Protein AF-A0A7W0IEF8-F1 (afdb_monomer)

Structure (mmCIF, N/CA/C/O backbone):
data_AF-A0A7W0IEF8-F1
#
_entry.id   AF-A0A7W0IEF8-F1
#
loop_
_atom_site.group_PDB
_atom_site.id
_atom_site.type_symbol
_atom_site.label_atom_id
_atom_site.label_alt_id
_atom_site.label_comp_id
_atom_site.label_asym_id
_atom_site.label_entity_id
_atom_site.label_seq_id
_atom_site.pdbx_PDB_ins_code
_atom_site.Cartn_x
_atom_site.Cartn_y
_atom_site.Cartn_z
_atom_site.occupancy
_atom_site.B_iso_or_equiv
_atom_site.auth_seq_id
_atom_site.auth_comp_id
_atom_site.auth_asym_id
_atom_site.auth_atom_id
_atom_site.pdbx_PDB_model_num
ATOM 1 N N . GLY A 1 1 ? -17.604 15.929 -7.241 1.00 91.56 1 GLY A N 1
ATOM 2 C CA . GLY A 1 1 ? -16.674 16.834 -6.524 1.00 91.56 1 GLY A CA 1
ATOM 3 C C . GLY A 1 1 ? -15.291 16.206 -6.396 1.00 91.56 1 GLY A C 1
ATOM 4 O O . GLY A 1 1 ? -15.062 15.164 -6.996 1.00 91.56 1 GLY A O 1
ATOM 5 N N . LEU A 1 2 ? -14.369 16.808 -5.626 1.00 92.88 2 LEU A N 1
ATOM 6 C CA . LEU A 1 2 ? -12.994 16.287 -5.450 1.00 92.88 2 LEU A CA 1
ATOM 7 C C . LEU A 1 2 ? -12.958 14.867 -4.857 1.00 92.88 2 LEU A C 1
ATOM 9 O O . LEU A 1 2 ? -12.138 14.051 -5.269 1.00 92.88 2 LEU A O 1
ATOM 13 N N . ARG A 1 3 ? -13.890 14.550 -3.949 1.00 93.12 3 ARG A N 1
ATOM 14 C CA . ARG A 1 3 ? -14.053 13.203 -3.380 1.00 93.12 3 ARG A CA 1
ATOM 15 C C . ARG A 1 3 ? -14.348 12.159 -4.456 1.00 93.12 3 ARG A C 1
ATOM 17 O O . ARG A 1 3 ? -13.663 11.146 -4.533 1.00 93.12 3 ARG A O 1
ATOM 24 N N . ASP A 1 4 ? -15.325 12.432 -5.315 1.00 96.50 4 ASP A N 1
ATOM 25 C CA . ASP A 1 4 ? -15.730 11.492 -6.367 1.00 96.50 4 ASP A CA 1
ATOM 26 C C . ASP A 1 4 ? -14.596 11.275 -7.378 1.00 96.50 4 ASP A C 1
ATOM 28 O O . ASP A 1 4 ? -14.403 10.161 -7.854 1.00 96.50 4 ASP A O 1
ATOM 32 N N . ALA A 1 5 ? -13.786 12.308 -7.646 1.00 98.31 5 ALA A N 1
ATOM 33 C CA . ALA A 1 5 ? -12.587 12.178 -8.472 1.00 98.31 5 ALA A CA 1
ATOM 34 C C . ALA A 1 5 ? -11.538 11.253 -7.826 1.00 98.31 5 ALA A C 1
ATOM 36 O O . ALA A 1 5 ? -10.999 10.376 -8.500 1.00 98.31 5 ALA A O 1
ATOM 37 N N . ALA A 1 6 ? -11.284 11.397 -6.520 1.00 98.12 6 ALA A N 1
ATOM 38 C CA . ALA A 1 6 ? -10.368 10.527 -5.781 1.00 98.12 6 ALA A CA 1
ATOM 39 C C . ALA A 1 6 ? -10.869 9.071 -5.726 1.00 98.12 6 ALA A C 1
ATOM 41 O O . ALA A 1 6 ? -10.095 8.136 -5.938 1.00 98.12 6 ALA A O 1
ATOM 42 N N . ARG A 1 7 ? -12.176 8.875 -5.514 1.00 98.12 7 ARG A N 1
ATOM 43 C CA . ARG A 1 7 ? -12.834 7.561 -5.537 1.00 98.12 7 ARG A CA 1
ATOM 44 C C . ARG A 1 7 ? -12.741 6.904 -6.914 1.00 98.12 7 ARG A C 1
ATOM 46 O O . ARG A 1 7 ? -12.349 5.743 -7.002 1.00 98.12 7 ARG A O 1
ATOM 53 N N . PHE A 1 8 ? -13.048 7.652 -7.974 1.00 98.44 8 PHE A N 1
ATOM 54 C CA . PHE A 1 8 ? -12.960 7.188 -9.358 1.00 98.44 8 PHE A CA 1
ATOM 55 C C . PHE A 1 8 ? -11.527 6.802 -9.738 1.00 98.44 8 PHE A C 1
ATOM 57 O O . PHE A 1 8 ? -11.301 5.739 -10.324 1.00 98.44 8 PHE A O 1
ATOM 64 N N . PHE A 1 9 ? -10.550 7.637 -9.368 1.00 98.62 9 PHE A N 1
ATOM 65 C CA . PHE A 1 9 ? -9.135 7.333 -9.555 1.00 98.62 9 PHE A CA 1
ATOM 66 C C . PHE A 1 9 ? -8.767 6.027 -8.851 1.00 98.62 9 PHE A C 1
ATOM 68 O O . PHE A 1 9 ? -8.239 5.118 -9.490 1.00 98.62 9 PHE A O 1
ATOM 75 N N . TRP A 1 10 ? -9.110 5.900 -7.566 1.00 98.69 10 TRP A N 1
ATOM 76 C CA . TRP A 1 10 ? -8.825 4.697 -6.795 1.00 98.69 10 TRP A CA 1
ATOM 77 C C . TRP A 1 10 ? -9.409 3.451 -7.460 1.00 98.69 10 TRP A C 1
ATOM 79 O O . TRP A 1 10 ? -8.678 2.492 -7.683 1.00 98.69 10 TRP A O 1
ATOM 89 N N . GLN A 1 11 ? -10.690 3.485 -7.846 1.00 98.50 11 GLN A N 1
ATOM 90 C CA . GLN A 1 11 ? -11.375 2.342 -8.467 1.00 98.50 11 GLN A CA 1
ATOM 91 C C . GLN A 1 11 ? -10.735 1.966 -9.800 1.00 98.50 11 GLN A C 1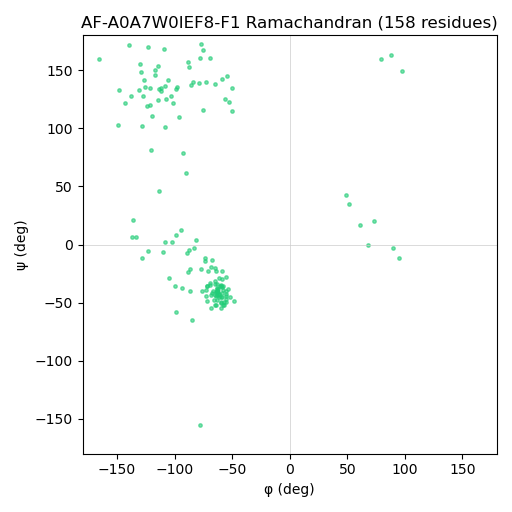
ATOM 93 O O . GLN A 1 11 ? -10.526 0.789 -10.084 1.00 98.50 11 GLN A O 1
ATOM 98 N N . THR A 1 12 ? -10.369 2.964 -10.605 1.00 98.31 12 THR A N 1
ATOM 99 C CA . THR A 1 12 ? -9.679 2.736 -11.877 1.00 98.31 12 THR A CA 1
ATOM 100 C C . THR A 1 12 ? -8.335 2.048 -11.658 1.00 98.31 12 THR A C 1
ATOM 102 O O . THR A 1 12 ? -7.983 1.121 -12.390 1.00 98.31 12 THR A O 1
ATOM 105 N N . MET A 1 13 ? -7.584 2.479 -10.646 1.00 98.44 13 MET A N 1
ATOM 106 C CA . MET A 1 13 ? -6.280 1.911 -10.327 1.00 98.44 13 MET A CA 1
ATOM 107 C C . MET A 1 13 ? -6.404 0.480 -9.800 1.00 98.44 13 MET A C 1
ATOM 109 O O . MET A 1 13 ? -5.818 -0.437 -10.374 1.00 98.44 13 MET A O 1
ATOM 113 N N . THR A 1 14 ? -7.206 0.263 -8.757 1.00 98.19 14 THR A N 1
ATOM 114 C CA . THR A 1 14 ? -7.290 -1.030 -8.066 1.00 98.19 14 THR A CA 1
ATOM 115 C C . THR A 1 14 ? -7.944 -2.125 -8.900 1.00 98.19 14 THR A C 1
ATOM 117 O O . THR A 1 14 ? -7.530 -3.280 -8.793 1.00 98.19 14 THR A O 1
ATOM 120 N N . ARG A 1 15 ? -8.916 -1.781 -9.755 1.00 97.25 15 ARG A N 1
ATOM 121 C CA . ARG A 1 15 ? -9.650 -2.759 -10.577 1.00 97.25 15 ARG A CA 1
ATOM 122 C C . ARG A 1 15 ? -8.999 -3.059 -11.920 1.00 97.25 15 ARG A C 1
ATOM 124 O O . ARG A 1 15 ? -9.269 -4.108 -12.496 1.00 97.25 15 ARG A O 1
ATOM 131 N N . HIS A 1 16 ? -8.186 -2.146 -12.451 1.00 97.38 16 HIS A N 1
ATOM 132 C CA . HIS A 1 16 ? -7.697 -2.279 -13.827 1.00 97.38 16 HIS A CA 1
ATOM 133 C C . HIS A 1 16 ? -6.187 -2.154 -13.998 1.00 97.38 16 HIS A C 1
ATOM 135 O O . HIS A 1 16 ? -5.688 -2.413 -15.090 1.00 97.38 16 HIS A O 1
ATOM 141 N N . ARG A 1 17 ? -5.453 -1.710 -12.976 1.00 97.25 17 ARG A N 1
ATOM 142 C CA . ARG A 1 17 ? -4.023 -1.383 -13.104 1.00 97.25 17 ARG A CA 1
ATOM 143 C C . ARG A 1 17 ? -3.165 -1.952 -11.978 1.00 97.25 17 ARG A C 1
ATOM 145 O O . ARG A 1 17 ? -1.976 -1.657 -11.920 1.00 97.25 17 ARG A O 1
ATOM 152 N N . THR A 1 18 ? -3.753 -2.765 -11.109 1.00 97.69 18 THR A N 1
ATOM 153 C CA . THR A 1 18 ? -3.099 -3.350 -9.942 1.00 97.69 18 THR A CA 1
ATOM 154 C C . THR A 1 18 ? -2.950 -4.861 -10.104 1.00 97.69 18 THR A C 1
ATOM 156 O O . THR A 1 18 ? -3.888 -5.556 -10.485 1.00 97.69 18 THR A O 1
ATOM 159 N N . PHE A 1 19 ? -1.767 -5.377 -9.777 1.00 98.06 19 PHE A N 1
ATOM 160 C CA . PHE A 1 19 ? -1.452 -6.803 -9.772 1.00 98.06 19 PHE A CA 1
ATOM 161 C C . PHE A 1 19 ? -2.031 -7.515 -8.544 1.00 98.06 19 PHE A C 1
ATOM 163 O O . PHE A 1 19 ? -2.534 -6.889 -7.606 1.00 98.06 19 PHE A O 1
ATOM 170 N N . CYS A 1 20 ? -1.940 -8.847 -8.524 1.00 97.75 20 CYS A N 1
ATOM 171 C CA . CYS A 1 20 ? -2.507 -9.677 -7.457 1.00 97.75 20 CYS A CA 1
ATOM 172 C C . CYS A 1 20 ? -2.038 -9.255 -6.054 1.00 97.75 20 CYS A C 1
ATOM 174 O O . CYS A 1 20 ? -2.863 -9.177 -5.148 1.00 97.75 20 CYS A O 1
ATOM 176 N N . PHE A 1 21 ? -0.770 -8.868 -5.897 1.00 98.25 21 PHE A N 1
ATOM 177 C CA . PHE A 1 21 ? -0.194 -8.431 -4.622 1.00 98.25 21 PHE A CA 1
ATOM 178 C C . PHE A 1 21 ? -0.4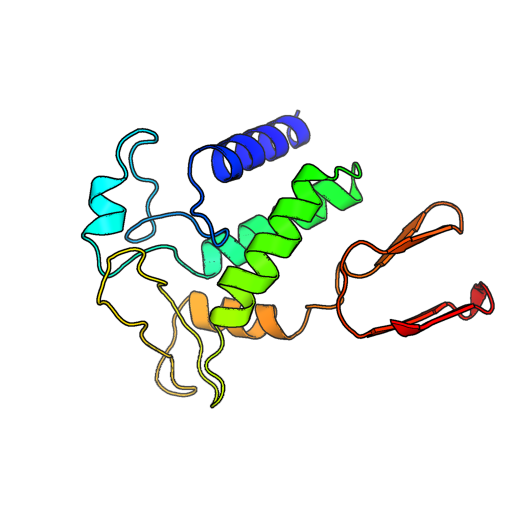90 -6.967 -4.249 1.00 98.25 21 PHE A C 1
ATOM 180 O O . PHE A 1 21 ? 0.003 -6.489 -3.236 1.00 98.25 21 PHE A O 1
ATOM 187 N N . GLY A 1 22 ? -1.283 -6.237 -5.040 1.00 98.44 22 GLY A N 1
ATOM 188 C CA . GLY A 1 22 ? -1.743 -4.885 -4.697 1.00 98.44 22 GLY A CA 1
ATOM 189 C C . GLY A 1 22 ? -0.906 -3.734 -5.271 1.00 98.44 22 GLY A C 1
ATOM 190 O O . GLY A 1 22 ? -1.371 -2.595 -5.262 1.00 98.44 22 GLY A O 1
ATOM 191 N N . GLY A 1 23 ? 0.275 -4.017 -5.827 1.00 98.44 23 GLY A N 1
ATOM 192 C CA . GLY A 1 23 ? 1.104 -3.026 -6.520 1.00 98.44 23 GLY A CA 1
ATOM 193 C C . GLY A 1 23 ? 0.636 -2.705 -7.939 1.00 98.44 23 GLY A C 1
ATOM 194 O O . GLY A 1 23 ? -0.083 -3.486 -8.554 1.00 98.44 23 GLY A O 1
ATOM 195 N N . ASN A 1 24 ? 1.068 -1.563 -8.469 1.00 98.56 24 ASN A N 1
ATOM 196 C CA . ASN A 1 24 ? 0.815 -1.113 -9.840 1.00 98.56 24 ASN A CA 1
ATOM 197 C C . ASN A 1 24 ? 2.071 -0.456 -10.436 1.00 98.56 24 ASN A C 1
ATOM 199 O O . ASN A 1 24 ? 3.010 -0.172 -9.695 1.00 98.56 24 ASN A O 1
ATOM 203 N N . SER A 1 25 ? 2.007 -0.166 -11.739 1.00 98.50 25 SER A N 1
ATOM 204 C CA . SER A 1 25 ? 3.069 0.390 -12.593 1.00 98.50 25 SER A CA 1
ATOM 205 C C . SER A 1 25 ? 4.122 -0.616 -13.073 1.00 98.50 25 SER A C 1
ATOM 207 O O . SER A 1 25 ? 4.277 -1.714 -12.540 1.00 98.50 25 SER A O 1
ATOM 209 N N . VAL A 1 26 ? 4.806 -0.230 -14.150 1.00 98.44 26 VAL A N 1
ATOM 210 C CA . VAL A 1 26 ? 5.993 -0.886 -14.710 1.00 98.44 26 VAL A CA 1
ATOM 211 C C . VAL A 1 26 ? 6.953 0.232 -15.086 1.00 98.44 26 VAL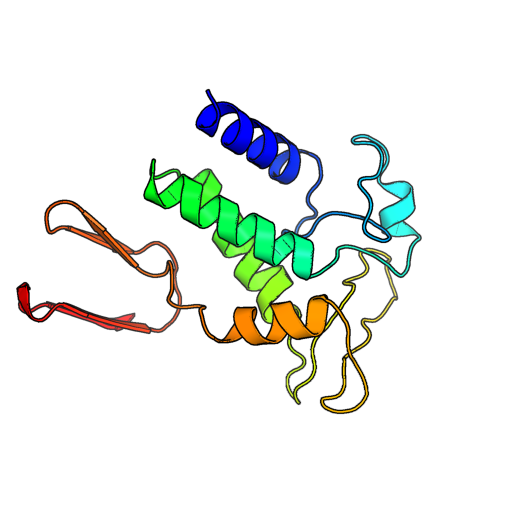 A C 1
ATOM 213 O O . VAL A 1 26 ? 6.544 1.165 -15.780 1.00 98.44 26 VAL A O 1
ATOM 216 N N . ARG A 1 27 ? 8.209 0.163 -14.628 1.00 98.12 27 ARG A N 1
ATOM 217 C CA . ARG A 1 27 ? 9.173 1.272 -14.761 1.00 98.12 27 ARG A CA 1
ATOM 218 C C . ARG A 1 27 ? 8.578 2.607 -14.299 1.00 98.12 27 ARG A C 1
ATOM 220 O O . ARG A 1 27 ? 8.684 3.599 -15.009 1.00 98.12 27 ARG A O 1
ATOM 227 N N . GLU A 1 28 ? 7.849 2.602 -13.181 1.00 98.38 28 GLU A N 1
ATOM 228 C CA . GLU A 1 28 ? 7.195 3.785 -12.578 1.00 98.38 28 GLU A CA 1
ATOM 229 C C . GLU A 1 28 ? 6.022 4.386 -13.374 1.00 98.38 28 GLU A C 1
ATOM 231 O O . GLU A 1 28 ? 5.376 5.322 -12.913 1.00 98.38 28 GLU A O 1
ATOM 236 N N . HIS A 1 29 ? 5.673 3.829 -14.535 1.00 98.44 29 HIS A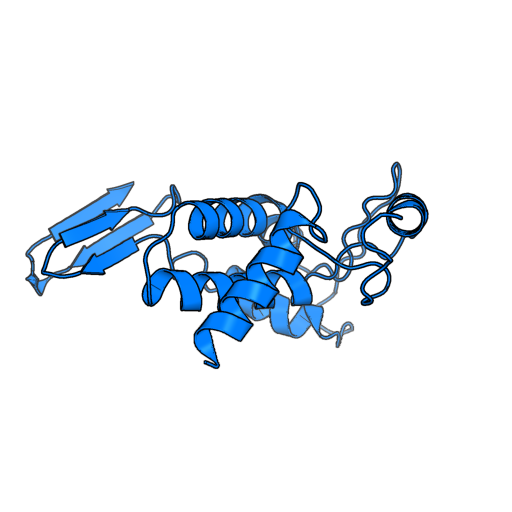 N 1
ATOM 237 C CA . HIS A 1 29 ? 4.633 4.379 -15.403 1.00 98.44 29 HIS A CA 1
ATOM 238 C C . HIS A 1 29 ? 3.426 3.446 -15.515 1.00 98.44 29 HIS A C 1
ATOM 240 O O . HIS A 1 29 ? 3.520 2.220 -15.385 1.00 98.44 29 HIS A O 1
ATOM 246 N N . LEU A 1 30 ? 2.261 4.033 -15.790 1.00 97.75 30 LEU A N 1
ATOM 247 C CA . LEU A 1 30 ? 1.068 3.270 -16.142 1.00 97.75 30 LEU A CA 1
ATOM 248 C C . LEU A 1 30 ? 1.204 2.770 -17.581 1.00 97.75 30 LEU A C 1
ATOM 250 O O . LEU A 1 30 ? 1.226 3.559 -18.523 1.00 97.75 30 LEU A O 1
ATOM 254 N N . HIS A 1 31 ? 1.264 1.454 -17.748 1.00 95.75 31 HIS A N 1
ATOM 255 C CA . HIS A 1 31 ? 1.147 0.809 -19.055 1.00 95.75 31 HIS A CA 1
ATOM 256 C C . HIS A 1 31 ? -0.324 0.823 -19.537 1.00 95.75 31 HIS A C 1
ATOM 258 O O . HIS A 1 31 ? -1.227 1.145 -18.752 1.00 95.75 31 HIS A O 1
ATOM 264 N N . PRO A 1 32 ? -0.625 0.512 -20.812 1.00 96.62 32 PRO A N 1
ATOM 265 C CA . PRO A 1 32 ? -2.006 0.398 -21.284 1.00 96.62 32 PRO A CA 1
ATOM 266 C C . PRO A 1 32 ? -2.819 -0.594 -20.443 1.00 96.62 32 PRO A C 1
ATOM 268 O O . PRO A 1 32 ? -2.291 -1.585 -19.943 1.00 96.62 32 PRO A O 1
ATOM 271 N N . ARG A 1 33 ? -4.111 -0.307 -20.251 1.00 94.81 33 ARG A N 1
ATOM 272 C CA . A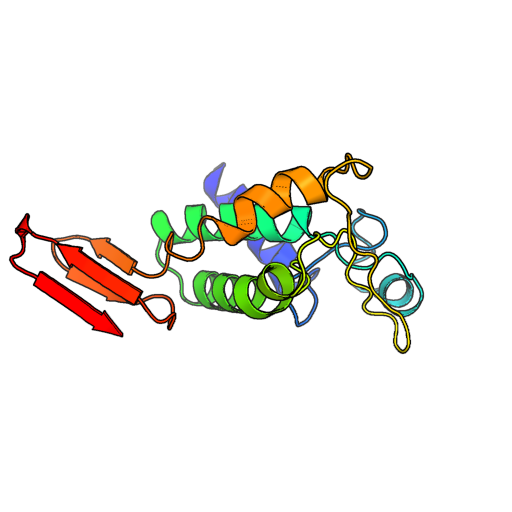RG A 1 33 ? -4.994 -1.074 -19.348 1.00 94.81 33 ARG A CA 1
ATOM 273 C C . ARG A 1 33 ? -5.143 -2.539 -19.773 1.00 94.81 33 ARG A C 1
ATOM 275 O O . ARG A 1 33 ? -5.419 -3.399 -18.953 1.00 94.81 33 ARG A O 1
ATOM 282 N N . ASP A 1 34 ? -5.027 -2.786 -21.062 1.00 95.69 34 ASP A N 1
ATOM 283 C CA . ASP A 1 34 ? -5.256 -4.045 -21.759 1.00 95.69 34 ASP A CA 1
ATOM 284 C C . ASP A 1 34 ? -3.959 -4.705 -22.250 1.00 95.69 34 ASP A C 1
ATOM 286 O O . ASP A 1 34 ? -4.014 -5.783 -22.834 1.00 95.69 34 ASP A O 1
ATOM 290 N N . ASP A 1 35 ? -2.795 -4.115 -21.957 1.00 97.19 35 ASP A N 1
ATOM 291 C CA . ASP A 1 35 ? -1.491 -4.681 -22.301 1.00 97.19 35 ASP A CA 1
ATOM 292 C C . ASP A 1 35 ? -0.561 -4.738 -21.081 1.00 97.19 35 ASP A C 1
ATOM 294 O O . ASP A 1 35 ? 0.049 -3.748 -20.670 1.00 97.19 35 ASP A O 1
ATOM 298 N N . PHE A 1 36 ? -0.434 -5.941 -20.520 1.00 96.94 36 PHE A N 1
ATOM 299 C CA . PHE A 1 36 ? 0.454 -6.260 -19.399 1.00 96.94 36 PHE A CA 1
ATOM 300 C C . PHE A 1 36 ? 1.779 -6.899 -19.844 1.00 96.94 36 PHE A C 1
ATOM 302 O O . PHE A 1 36 ? 2.572 -7.324 -19.001 1.00 96.94 36 PHE A O 1
ATOM 309 N N . THR A 1 37 ? 2.064 -6.954 -21.150 1.00 97.94 37 THR A N 1
ATOM 310 C CA . THR A 1 37 ? 3.269 -7.600 -21.698 1.00 97.94 37 THR A CA 1
ATOM 311 C C . THR A 1 37 ? 4.541 -7.030 -21.072 1.00 97.94 37 THR A C 1
ATOM 313 O O . THR A 1 37 ? 5.427 -7.772 -20.645 1.00 97.94 37 THR A O 1
ATOM 316 N N . SER A 1 38 ? 4.595 -5.703 -20.922 1.00 97.31 38 SER A N 1
ATOM 317 C CA . SER A 1 38 ? 5.724 -5.017 -20.287 1.00 97.31 38 SER A CA 1
ATOM 318 C C . SER A 1 38 ? 5.971 -5.460 -18.839 1.00 97.31 38 SER A C 1
ATOM 320 O O . SER A 1 38 ? 7.128 -5.576 -18.440 1.00 97.31 38 SER A O 1
ATOM 322 N N . ALA A 1 39 ? 4.924 -5.770 -18.071 1.00 96.12 39 ALA A N 1
ATOM 323 C CA . ALA A 1 39 ? 5.044 -6.216 -16.683 1.00 96.12 39 ALA A CA 1
ATOM 324 C C . ALA A 1 39 ? 5.669 -7.610 -16.569 1.00 96.12 39 ALA A C 1
ATOM 326 O O . ALA A 1 39 ? 6.432 -7.883 -15.644 1.00 96.12 39 ALA A O 1
ATOM 327 N N . LEU A 1 40 ? 5.367 -8.484 -17.533 1.00 97.44 40 LEU A N 1
ATOM 328 C CA . LEU A 1 40 ? 5.889 -9.850 -17.588 1.00 97.44 40 LEU A CA 1
ATOM 329 C C . LEU A 1 40 ? 7.339 -9.912 -18.087 1.00 97.44 40 LEU A C 1
ATOM 331 O O . LEU A 1 40 ? 8.033 -10.896 -17.837 1.00 97.44 40 LEU A O 1
ATOM 335 N N . GLN A 1 41 ? 7.804 -8.878 -18.789 1.00 97.75 41 GLN A N 1
ATOM 336 C CA . GLN A 1 41 ? 9.135 -8.833 -19.402 1.00 97.75 41 GLN A CA 1
ATOM 337 C C . GLN A 1 41 ? 10.130 -7.945 -18.642 1.00 97.75 41 GLN A C 1
ATOM 339 O O . GLN A 1 41 ? 11.338 -8.196 -18.691 1.00 97.75 41 GLN A O 1
ATOM 344 N N . SER A 1 42 ? 9.650 -6.914 -17.948 1.00 97.88 42 SER A N 1
ATOM 345 C CA . SER A 1 42 ? 10.490 -5.941 -17.246 1.00 97.88 42 SER A CA 1
ATOM 346 C C . SER A 1 42 ? 11.003 -6.489 -15.907 1.00 97.88 42 SER A C 1
ATOM 348 O O . SER A 1 42 ? 10.232 -7.103 -15.167 1.00 97.88 42 SER A O 1
ATOM 350 N N . PRO A 1 43 ? 12.276 -6.241 -15.544 1.00 97.62 43 PRO A N 1
ATOM 351 C CA . PRO A 1 43 ? 12.734 -6.420 -14.166 1.00 97.62 43 PRO A CA 1
ATOM 352 C C . PRO A 1 43 ? 12.164 -5.339 -13.226 1.00 97.62 43 PRO A C 1
ATOM 354 O O . PRO A 1 43 ? 12.030 -5.551 -12.027 1.00 97.62 43 PRO A O 1
ATOM 357 N N . GLU A 1 44 ? 11.775 -4.188 -13.767 1.00 98.44 44 GLU A N 1
ATOM 358 C CA . GLU A 1 44 ? 11.217 -3.054 -13.028 1.00 98.44 44 GLU A CA 1
ATOM 359 C C . GLU A 1 44 ? 9.685 -3.159 -13.023 1.00 98.44 44 GLU A C 1
ATOM 361 O O . GLU A 1 44 ? 9.002 -2.558 -13.859 1.00 98.44 44 GLU A O 1
ATOM 366 N N . GLY A 1 45 ? 9.161 -4.019 -12.144 1.00 98.19 45 GLY A N 1
ATOM 367 C CA . GLY A 1 45 ? 7.721 -4.172 -11.895 1.00 98.19 45 GLY A CA 1
ATOM 368 C C . GLY A 1 45 ? 7.153 -3.059 -11.004 1.00 98.19 45 GLY A C 1
ATOM 369 O O . GLY A 1 45 ? 7.730 -1.974 -10.954 1.00 98.19 45 GLY A O 1
ATOM 370 N N . PRO A 1 46 ? 6.042 -3.309 -10.289 1.00 98.62 46 PRO A N 1
ATOM 371 C CA . PRO A 1 46 ? 5.462 -2.337 -9.373 1.00 98.62 46 PRO A CA 1
ATOM 372 C C . PRO A 1 46 ? 6.441 -1.714 -8.383 1.00 98.62 46 PRO A C 1
ATOM 374 O O . PRO A 1 46 ? 7.223 -2.412 -7.733 1.00 98.62 46 PRO A O 1
ATOM 377 N N . GLU A 1 47 ? 6.333 -0.396 -8.242 1.00 98.81 47 GLU A N 1
ATOM 378 C CA . GLU A 1 47 ? 7.081 0.404 -7.274 1.00 98.81 47 GLU A CA 1
ATOM 379 C C . GLU A 1 47 ? 6.400 0.397 -5.892 1.00 98.81 47 GLU A C 1
ATOM 381 O O . GLU A 1 47 ? 5.171 0.519 -5.773 1.00 98.81 47 GLU A O 1
ATOM 386 N N . THR A 1 48 ? 7.195 0.308 -4.823 1.00 98.81 48 THR A N 1
ATOM 387 C CA . THR A 1 48 ? 6.703 0.325 -3.435 1.00 98.81 48 THR A CA 1
ATOM 388 C C . THR A 1 48 ? 5.995 1.641 -3.073 1.00 98.81 48 THR A C 1
ATOM 390 O O . THR A 1 48 ? 4.931 1.604 -2.444 1.00 98.81 48 THR A O 1
ATOM 393 N N . CYS A 1 49 ? 6.507 2.803 -3.510 1.00 98.81 49 CYS A N 1
ATOM 394 C CA . CYS A 1 49 ? 5.890 4.119 -3.263 1.00 98.81 49 CYS A CA 1
ATOM 395 C C . CYS A 1 49 ? 4.437 4.192 -3.733 1.00 98.81 49 CYS A C 1
ATOM 397 O O . CYS A 1 49 ? 3.578 4.761 -3.052 1.00 98.81 49 CYS A O 1
ATOM 399 N N . ASN A 1 50 ? 4.150 3.592 -4.888 1.00 98.75 50 ASN A N 1
ATOM 400 C CA . ASN A 1 50 ? 2.821 3.617 -5.491 1.00 98.75 50 ASN A CA 1
ATOM 401 C C . ASN A 1 50 ? 1.822 2.909 -4.586 1.00 98.75 50 ASN A C 1
ATOM 403 O O . ASN A 1 50 ? 0.707 3.381 -4.382 1.00 98.75 50 ASN A O 1
ATOM 407 N N . THR A 1 51 ? 2.249 1.804 -3.981 1.00 98.88 51 THR A N 1
ATOM 408 C CA . THR A 1 51 ? 1.393 1.021 -3.091 1.00 98.88 51 THR A CA 1
ATOM 409 C C . THR A 1 51 ? 1.172 1.729 -1.767 1.00 98.88 51 THR A C 1
ATOM 411 O O . THR A 1 51 ? 0.033 1.847 -1.333 1.00 98.88 51 THR A O 1
ATOM 414 N N . TYR A 1 52 ? 2.219 2.298 -1.168 1.00 98.81 52 TYR A N 1
ATOM 415 C CA . TYR A 1 52 ? 2.081 3.124 0.035 1.00 98.81 52 TYR A CA 1
ATOM 416 C C . TYR A 1 52 ? 1.097 4.287 -0.170 1.00 98.81 52 TYR A C 1
ATOM 418 O O . TYR A 1 52 ? 0.231 4.525 0.673 1.00 98.81 52 TYR A O 1
ATOM 426 N N . ASN A 1 53 ? 1.180 4.995 -1.301 1.00 98.81 53 ASN A N 1
ATOM 427 C CA . ASN A 1 53 ? 0.275 6.112 -1.577 1.00 98.81 53 ASN A CA 1
ATOM 428 C C . ASN A 1 53 ? -1.153 5.642 -1.894 1.00 98.81 53 ASN A C 1
ATOM 430 O O . ASN A 1 53 ? -2.110 6.277 -1.450 1.00 98.81 53 ASN A O 1
ATOM 434 N N . MET A 1 54 ? -1.317 4.500 -2.571 1.00 98.81 54 MET A N 1
ATOM 435 C CA . MET A 1 54 ? -2.630 3.870 -2.740 1.00 98.81 54 MET A CA 1
ATOM 436 C C . MET A 1 54 ? -3.240 3.451 -1.399 1.00 98.81 54 MET A C 1
ATOM 438 O O . MET A 1 54 ? -4.434 3.659 -1.197 1.00 98.81 54 MET A O 1
ATOM 442 N N . LEU A 1 55 ? -2.449 2.946 -0.449 1.00 98.81 55 LEU A N 1
ATOM 443 C CA . LEU A 1 55 ? -2.912 2.634 0.908 1.00 98.81 55 LEU A CA 1
ATOM 444 C C . LEU A 1 55 ? -3.305 3.892 1.687 1.00 98.81 55 LEU A C 1
ATOM 446 O O . LEU A 1 55 ? -4.341 3.900 2.346 1.00 98.81 55 LEU A O 1
ATOM 450 N N . LYS A 1 56 ? -2.552 4.992 1.564 1.00 98.62 56 LYS A N 1
ATOM 451 C CA . LYS A 1 56 ? -2.941 6.285 2.159 1.00 98.62 56 LYS A CA 1
ATOM 452 C C . LYS A 1 56 ? -4.273 6.786 1.622 1.00 98.62 56 LYS A C 1
ATOM 454 O O . LYS A 1 56 ? -5.122 7.205 2.406 1.00 98.62 56 LYS A O 1
ATOM 459 N N . LEU A 1 57 ? -4.466 6.714 0.305 1.00 98.69 57 LEU A N 1
ATOM 460 C CA . LEU A 1 57 ? -5.740 7.061 -0.317 1.00 98.69 57 LEU A CA 1
ATOM 461 C C . LEU A 1 57 ? -6.860 6.121 0.146 1.00 98.69 57 LEU A C 1
ATOM 463 O O . LEU A 1 57 ? -7.935 6.591 0.494 1.00 98.69 57 LEU A O 1
ATOM 467 N N . SER A 1 58 ? -6.597 4.814 0.205 1.00 98.62 58 SER A N 1
ATOM 468 C CA . SER A 1 58 ? -7.550 3.803 0.684 1.00 98.62 58 SER A CA 1
ATOM 469 C C . SER A 1 58 ? -8.009 4.108 2.109 1.00 98.62 58 SER A C 1
ATOM 471 O O . SER A 1 58 ? -9.202 4.200 2.360 1.00 98.62 58 SER A O 1
ATOM 473 N N . ARG A 1 59 ? -7.071 4.372 3.025 1.00 98.25 59 ARG A N 1
ATOM 474 C CA . ARG A 1 59 ? -7.385 4.768 4.401 1.00 98.25 59 ARG A CA 1
ATOM 475 C C . ARG A 1 59 ? -8.231 6.039 4.448 1.00 98.25 59 ARG A C 1
ATOM 477 O O . ARG A 1 59 ? -9.205 6.086 5.186 1.00 98.25 59 ARG A O 1
ATOM 484 N N . ALA A 1 60 ? -7.877 7.062 3.669 1.00 97.81 60 ALA A N 1
ATOM 485 C CA . ALA A 1 60 ? -8.644 8.306 3.628 1.00 97.81 60 ALA A CA 1
ATOM 486 C C . ALA A 1 60 ? -10.076 8.096 3.109 1.00 97.81 60 ALA A C 1
ATOM 488 O O . ALA A 1 60 ? -11.002 8.687 3.653 1.00 97.81 60 ALA A O 1
ATOM 489 N N . LEU A 1 61 ? -10.260 7.251 2.089 1.00 97.94 61 LEU A N 1
ATOM 490 C CA . LEU A 1 61 ? -11.583 6.895 1.571 1.00 97.94 61 LEU A CA 1
ATOM 491 C C . LEU A 1 61 ? -12.391 6.105 2.607 1.00 97.94 61 LEU A C 1
ATOM 493 O O . LEU A 1 61 ? -13.526 6.476 2.880 1.00 97.94 61 LEU A O 1
ATOM 497 N N . PHE A 1 62 ? -11.788 5.088 3.228 1.00 97.69 62 PHE A N 1
ATOM 498 C CA . PHE A 1 62 ? -12.452 4.246 4.225 1.00 97.69 62 PHE A CA 1
ATOM 499 C C . PHE A 1 62 ? -12.910 5.036 5.456 1.00 97.69 62 PHE A C 1
ATOM 501 O O . PHE A 1 62 ? -14.029 4.863 5.919 1.00 97.69 62 PHE A O 1
ATOM 508 N N . LEU A 1 63 ? -12.068 5.940 5.969 1.00 95.88 63 LEU A N 1
ATOM 509 C CA . LEU A 1 63 ? -12.419 6.775 7.124 1.00 95.88 63 LEU A CA 1
ATOM 510 C C . LEU A 1 63 ? -13.510 7.810 6.820 1.00 95.88 63 LEU A C 1
ATOM 512 O O . LEU A 1 63 ? -14.100 8.351 7.749 1.00 95.88 63 LEU A O 1
ATOM 516 N N . GLN A 1 64 ? -13.743 8.138 5.546 1.00 94.75 64 GLN A N 1
ATOM 517 C CA . GLN A 1 64 ? -14.856 9.006 5.156 1.00 94.75 64 GLN A CA 1
ATOM 518 C C . GLN A 1 64 ? -16.151 8.229 4.942 1.00 94.75 64 GLN A C 1
ATOM 520 O O . GLN A 1 64 ? -17.220 8.733 5.272 1.00 94.75 64 GLN A O 1
ATOM 525 N N . GLU A 1 65 ? -16.055 7.051 4.336 1.00 94.44 65 GLU A N 1
ATOM 526 C CA . GLU A 1 65 ? -17.187 6.192 4.016 1.00 94.44 65 GLU A CA 1
ATOM 527 C C . GLU A 1 65 ? -16.704 4.735 4.064 1.00 94.44 65 GLU A C 1
ATOM 529 O O . GLU A 1 65 ? -15.998 4.299 3.145 1.00 94.44 65 GLU A O 1
ATOM 534 N N . PRO A 1 66 ? -17.025 3.993 5.143 1.00 94.75 66 PRO A N 1
ATOM 535 C CA . PRO A 1 66 ? -16.605 2.607 5.289 1.00 94.75 66 PRO A CA 1
ATOM 536 C C . PRO A 1 66 ? -17.064 1.743 4.109 1.00 94.75 66 PRO A C 1
ATOM 538 O O . PRO A 1 66 ? -18.247 1.673 3.784 1.00 94.75 66 PRO A O 1
ATOM 541 N N . ASP A 1 67 ? -16.109 1.068 3.470 1.00 96.31 67 ASP A N 1
ATOM 542 C CA . ASP A 1 67 ? -16.314 0.245 2.277 1.00 96.31 67 ASP A CA 1
ATOM 543 C C . ASP A 1 67 ? -15.406 -0.990 2.351 1.00 96.31 67 ASP A C 1
ATOM 545 O O . ASP A 1 67 ? -14.178 -0.873 2.429 1.00 96.31 67 ASP A O 1
ATOM 549 N N . ALA A 1 68 ? -16.016 -2.177 2.313 1.00 96.75 68 ALA A N 1
ATOM 550 C CA . ALA A 1 68 ? -15.308 -3.450 2.380 1.00 96.75 68 ALA A CA 1
ATOM 551 C C . ALA A 1 68 ? -14.319 -3.632 1.217 1.00 96.75 68 ALA A C 1
ATOM 553 O O . ALA A 1 68 ? -13.217 -4.120 1.435 1.00 96.75 68 ALA A O 1
ATOM 554 N N . GLU A 1 69 ? -14.633 -3.155 0.005 1.00 97.69 69 GLU A N 1
ATOM 555 C CA . GLU A 1 69 ? -13.715 -3.268 -1.140 1.00 97.69 69 GLU A CA 1
ATOM 556 C C . GLU A 1 69 ? -12.420 -2.478 -0.893 1.00 97.69 69 GLU A C 1
ATOM 558 O O . GLU A 1 69 ? -11.328 -2.869 -1.324 1.00 97.69 69 GLU A O 1
ATOM 563 N N . VAL A 1 70 ? -12.532 -1.348 -0.189 1.00 98.50 70 VAL A N 1
ATOM 564 C CA . VAL A 1 70 ? -11.376 -0.531 0.182 1.00 98.50 70 VAL A CA 1
ATOM 565 C C . VAL A 1 70 ? -10.509 -1.257 1.204 1.00 98.50 70 VAL A C 1
ATOM 567 O O . VAL A 1 70 ? -9.287 -1.270 1.031 1.00 98.50 70 VAL A O 1
ATOM 570 N N . LEU A 1 71 ? -11.116 -1.886 2.216 1.00 98.12 71 LEU A N 1
ATOM 571 C CA . LEU A 1 71 ? -10.388 -2.696 3.196 1.00 98.12 71 LEU A CA 1
ATOM 572 C C . LEU A 1 71 ? -9.742 -3.931 2.572 1.00 98.12 71 LEU A C 1
ATOM 574 O O . LEU A 1 71 ? -8.563 -4.162 2.823 1.00 98.12 71 LEU A O 1
ATOM 578 N N . ASP A 1 72 ? -10.438 -4.654 1.696 1.00 98.44 72 ASP A N 1
ATOM 579 C CA . ASP A 1 72 ? -9.896 -5.833 1.009 1.00 98.44 72 ASP A CA 1
ATOM 580 C C . ASP A 1 72 ? -8.645 -5.477 0.193 1.00 98.44 72 ASP A C 1
ATOM 582 O O . ASP A 1 72 ? -7.638 -6.193 0.185 1.00 98.44 72 ASP A O 1
ATOM 586 N N . HIS A 1 73 ? -8.665 -4.335 -0.506 1.00 98.62 73 HIS A N 1
ATOM 587 C CA . HIS A 1 73 ? -7.469 -3.838 -1.182 1.00 98.62 73 HIS A CA 1
ATOM 588 C C . HIS A 1 73 ? -6.383 -3.414 -0.185 1.00 98.62 73 HIS A C 1
ATOM 590 O O . HIS A 1 73 ? -5.209 -3.713 -0.425 1.00 98.62 73 HIS A O 1
ATOM 596 N N . TYR A 1 74 ? -6.759 -2.736 0.906 1.00 98.75 74 TYR A N 1
ATOM 597 C CA . TYR A 1 74 ? -5.826 -2.278 1.934 1.00 98.75 74 TYR A CA 1
ATOM 598 C C . TYR A 1 74 ? -5.073 -3.453 2.563 1.00 98.75 74 TYR A C 1
ATOM 600 O O . TYR A 1 74 ? -3.842 -3.445 2.603 1.00 98.75 74 TYR A O 1
ATOM 608 N N . GLU A 1 75 ? -5.788 -4.494 2.986 1.00 98.69 75 GLU A N 1
ATOM 609 C CA . GLU A 1 75 ? -5.218 -5.726 3.527 1.00 98.69 75 GLU A CA 1
ATOM 610 C C . GLU A 1 75 ? -4.312 -6.403 2.494 1.00 98.69 75 GLU A C 1
ATOM 612 O O . GLU A 1 75 ? -3.122 -6.614 2.747 1.00 98.69 75 GLU A O 1
ATOM 617 N N . ARG A 1 76 ? -4.837 -6.670 1.289 1.00 98.75 76 ARG A N 1
ATOM 618 C CA . ARG A 1 76 ? -4.101 -7.363 0.224 1.00 98.75 76 ARG A CA 1
ATOM 619 C C . ARG A 1 76 ? -2.786 -6.672 -0.111 1.00 98.75 76 ARG A C 1
ATOM 621 O O . ARG A 1 76 ? -1.763 -7.344 -0.218 1.00 98.75 76 ARG A O 1
ATOM 628 N N . ALA A 1 77 ? -2.791 -5.353 -0.278 1.00 98.75 77 ALA A N 1
ATOM 629 C CA . ALA A 1 77 ? -1.589 -4.591 -0.599 1.00 98.75 77 ALA A CA 1
ATOM 630 C C . ALA A 1 77 ? -0.619 -4.486 0.591 1.00 98.75 77 ALA A C 1
ATOM 632 O O . ALA A 1 77 ? 0.599 -4.546 0.392 1.00 98.75 77 ALA A O 1
ATOM 633 N N . THR A 1 78 ? -1.138 -4.385 1.818 1.00 98.62 78 THR A N 1
ATOM 634 C CA . THR A 1 78 ? -0.322 -4.347 3.041 1.00 98.62 78 THR A CA 1
ATOM 63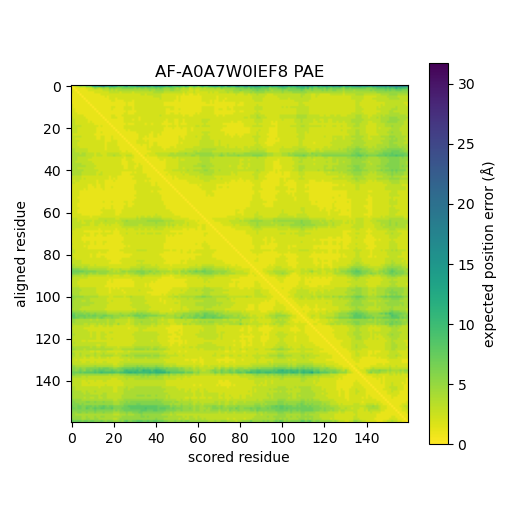5 C C . THR A 1 78 ? 0.422 -5.663 3.244 1.00 98.62 78 THR A C 1
ATOM 637 O O . THR A 1 78 ? 1.645 -5.664 3.376 1.00 98.62 78 THR A O 1
ATOM 640 N N . VAL A 1 79 ? -0.289 -6.791 3.209 1.00 98.06 79 VAL A N 1
ATOM 641 C CA . VAL A 1 79 ? 0.285 -8.114 3.486 1.00 98.06 79 VAL A CA 1
ATOM 642 C C . VAL A 1 79 ? 1.175 -8.595 2.340 1.00 98.06 79 VAL A C 1
ATOM 644 O O . VAL A 1 79 ? 2.233 -9.170 2.586 1.00 98.06 79 VAL A O 1
ATOM 647 N N . ASN A 1 80 ? 0.792 -8.351 1.083 1.00 98.62 80 ASN A N 1
ATOM 648 C CA . ASN A 1 80 ? 1.517 -8.935 -0.048 1.00 98.62 80 ASN A CA 1
ATOM 649 C C . ASN A 1 80 ? 2.607 -8.031 -0.622 1.00 98.62 80 ASN A C 1
ATOM 651 O O . ASN A 1 80 ? 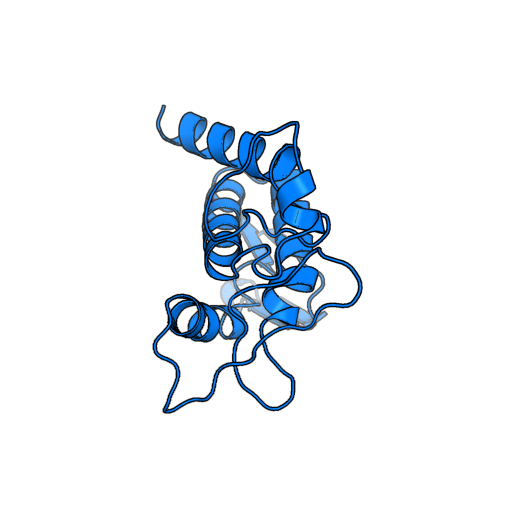3.648 -8.548 -1.022 1.00 98.62 80 ASN A O 1
ATOM 655 N N . HIS A 1 81 ? 2.408 -6.709 -0.684 1.00 98.81 81 HIS A N 1
ATOM 656 C CA . HIS A 1 81 ? 3.427 -5.814 -1.237 1.00 98.81 81 HIS A CA 1
ATOM 657 C C . HIS A 1 81 ? 4.257 -5.154 -0.142 1.00 98.81 81 HIS A C 1
ATOM 659 O O . HIS A 1 81 ? 5.470 -5.360 -0.125 1.00 98.81 81 HIS A O 1
ATOM 665 N N . ILE A 1 82 ? 3.618 -4.415 0.775 1.00 98.69 82 ILE A N 1
ATOM 666 C CA . ILE A 1 82 ? 4.324 -3.611 1.782 1.00 98.69 82 ILE A CA 1
ATOM 667 C C . ILE A 1 82 ? 5.126 -4.497 2.727 1.00 98.69 82 ILE A C 1
ATOM 669 O O . ILE A 1 82 ? 6.327 -4.303 2.863 1.00 98.69 82 ILE A O 1
ATOM 673 N N . LEU A 1 83 ? 4.518 -5.515 3.335 1.00 98.31 83 LEU A N 1
ATOM 674 C CA . LEU A 1 83 ? 5.249 -6.410 4.232 1.00 98.31 83 LEU A CA 1
ATOM 675 C C . LEU A 1 83 ? 6.427 -7.094 3.517 1.00 98.31 83 LEU A C 1
ATOM 677 O O . LEU A 1 83 ? 7.504 -7.232 4.091 1.00 98.31 83 LEU A O 1
ATOM 681 N N . SER A 1 84 ? 6.259 -7.442 2.236 1.00 98.19 84 SER A N 1
ATOM 682 C CA . SER A 1 84 ? 7.321 -8.049 1.423 1.00 98.19 84 SER A CA 1
ATOM 683 C C . SER A 1 84 ? 8.433 -7.078 1.002 1.00 98.19 84 SER A C 1
ATOM 685 O O . SER A 1 84 ? 9.479 -7.527 0.532 1.00 98.19 84 SER A O 1
ATOM 687 N N . SER A 1 85 ? 8.224 -5.760 1.129 1.00 98.50 85 SER A N 1
ATOM 688 C CA . SER A 1 85 ? 9.205 -4.749 0.721 1.00 98.50 85 SER A CA 1
ATOM 689 C C . SER A 1 85 ? 10.280 -4.479 1.775 1.00 98.50 85 SER A C 1
ATOM 691 O O . SER A 1 85 ? 11.194 -3.702 1.507 1.00 98.50 85 SER A O 1
ATOM 693 N N . LEU A 1 86 ? 10.191 -5.115 2.948 1.00 98.00 86 LEU A N 1
ATOM 694 C CA . LEU A 1 86 ? 11.251 -5.161 3.952 1.00 98.00 86 LEU A CA 1
ATOM 695 C C . LEU A 1 86 ? 11.958 -6.506 3.874 1.00 98.00 86 LEU A C 1
ATOM 697 O O . LEU A 1 86 ? 11.353 -7.559 4.075 1.00 98.00 86 LEU A O 1
ATOM 701 N N . HIS A 1 87 ? 13.261 -6.485 3.632 1.00 97.25 87 HIS A N 1
ATOM 702 C CA . HIS A 1 87 ? 14.039 -7.708 3.727 1.00 97.25 87 HIS A CA 1
ATOM 703 C C . HIS A 1 87 ? 14.208 -8.112 5.211 1.00 97.25 87 HIS A C 1
ATOM 705 O O . HIS A 1 87 ? 14.482 -7.243 6.040 1.00 97.25 87 HIS A O 1
ATOM 711 N N . PRO A 1 88 ? 14.122 -9.408 5.586 1.00 94.75 88 PRO A N 1
ATOM 712 C CA . PRO A 1 88 ? 14.175 -9.838 6.993 1.00 94.75 88 PRO A CA 1
ATOM 713 C C . PRO A 1 88 ? 15.453 -9.453 7.754 1.00 94.75 88 PRO A C 1
ATOM 715 O O . PRO A 1 88 ? 15.449 -9.388 8.978 1.00 94.75 88 PRO A O 1
ATOM 718 N N . LYS A 1 89 ? 16.557 -9.200 7.039 1.00 95.06 89 LYS A N 1
ATOM 719 C CA . LYS A 1 89 ? 17.827 -8.714 7.618 1.00 95.06 89 LYS A CA 1
ATOM 720 C C . LYS A 1 89 ? 17.973 -7.184 7.574 1.00 95.06 89 LYS A C 1
ATOM 722 O O . LYS A 1 89 ? 19.070 -6.674 7.777 1.00 95.06 89 LYS A O 1
ATOM 727 N N . GLY A 1 90 ? 16.893 -6.467 7.273 1.00 94.19 90 GLY A N 1
ATOM 728 C CA . GLY A 1 90 ? 16.894 -5.038 6.984 1.00 94.19 90 GLY A CA 1
ATOM 729 C C . GLY A 1 90 ? 17.148 -4.726 5.507 1.00 94.19 90 GLY A C 1
ATOM 730 O O . GLY A 1 90 ? 17.627 -5.573 4.748 1.00 94.19 90 GLY A O 1
ATOM 731 N N . GLY A 1 91 ? 16.819 -3.490 5.126 1.00 97.44 91 GLY A N 1
ATOM 732 C CA . GLY A 1 91 ? 16.862 -2.998 3.749 1.00 97.44 91 GLY A CA 1
ATOM 733 C C . GLY A 1 91 ? 15.494 -3.036 3.063 1.00 97.44 91 GLY A C 1
ATOM 734 O O . GLY A 1 91 ? 14.642 -3.870 3.370 1.00 97.44 91 GLY A O 1
ATOM 735 N N . LEU A 1 92 ? 15.283 -2.096 2.145 1.00 98.50 92 LEU A N 1
ATOM 736 C CA . LEU A 1 92 ? 13.988 -1.779 1.543 1.00 98.50 92 LEU A CA 1
ATOM 737 C C . LEU A 1 92 ? 14.012 -2.044 0.036 1.00 98.50 92 LEU A C 1
ATOM 739 O O . LEU A 1 92 ? 15.034 -1.844 -0.622 1.00 98.50 92 LEU A O 1
ATOM 743 N N . VAL A 1 93 ? 12.884 -2.483 -0.513 1.00 98.56 93 VAL A N 1
ATOM 744 C CA . VAL A 1 93 ? 12.740 -2.825 -1.935 1.00 98.56 93 VAL A CA 1
ATOM 745 C C . VAL A 1 93 ? 12.126 -1.666 -2.716 1.00 98.56 93 VAL A C 1
ATOM 747 O O . VAL A 1 93 ? 11.127 -1.086 -2.293 1.00 98.56 93 VAL A O 1
ATOM 750 N N . TYR A 1 94 ? 12.699 -1.366 -3.884 1.00 98.69 94 TYR A N 1
ATOM 751 C CA . TYR A 1 94 ? 12.141 -0.390 -4.826 1.00 98.69 94 TYR A CA 1
ATOM 752 C C . TYR A 1 94 ? 11.096 -1.028 -5.745 1.00 98.69 94 TYR A C 1
ATOM 754 O O . TYR A 1 94 ? 9.916 -0.694 -5.674 1.00 98.69 94 TYR A O 1
ATOM 762 N N . PHE A 1 95 ? 11.534 -1.964 -6.592 1.00 98.75 95 PHE A N 1
ATOM 763 C CA . PHE A 1 95 ? 10.691 -2.652 -7.564 1.00 98.75 95 PHE A CA 1
ATOM 764 C C . PHE A 1 95 ? 10.452 -4.104 -7.163 1.00 98.75 95 PHE A C 1
ATOM 766 O O . PHE A 1 95 ? 11.386 -4.831 -6.811 1.00 98.75 95 PHE A O 1
ATOM 773 N N . THR A 1 96 ? 9.203 -4.543 -7.302 1.00 98.69 96 THR A N 1
ATOM 774 C CA . THR A 1 96 ? 8.806 -5.950 -7.196 1.00 98.69 96 THR A CA 1
ATOM 775 C C . THR A 1 96 ? 8.448 -6.477 -8.590 1.00 98.69 96 THR A C 1
ATOM 777 O O . THR A 1 96 ? 7.353 -6.197 -9.072 1.00 98.69 96 THR A O 1
ATOM 780 N N . PRO A 1 97 ? 9.332 -7.229 -9.273 1.00 98.00 97 PRO A N 1
ATOM 781 C CA . PRO A 1 97 ? 9.051 -7.741 -10.611 1.00 98.00 97 PRO A CA 1
ATOM 782 C C . PRO A 1 97 ? 7.884 -8.737 -10.615 1.00 98.00 97 PRO A C 1
ATOM 784 O O . PRO A 1 97 ? 7.813 -9.626 -9.768 1.00 98.00 97 PRO A O 1
ATOM 787 N N . VAL A 1 98 ? 7.014 -8.630 -11.625 1.00 97.75 98 VAL A N 1
ATOM 788 C CA . VAL A 1 98 ? 6.010 -9.660 -11.970 1.00 97.75 98 VAL A CA 1
ATOM 789 C C . VAL A 1 98 ? 6.616 -10.711 -12.910 1.00 97.75 98 VAL A C 1
ATOM 791 O O . VAL A 1 98 ? 6.133 -11.839 -12.995 1.00 97.75 98 VAL A O 1
ATOM 794 N N . ARG A 1 99 ? 7.706 -10.353 -13.603 1.00 98.06 99 ARG A N 1
ATOM 795 C CA . ARG A 1 99 ? 8.482 -11.234 -14.475 1.00 98.06 99 ARG A CA 1
ATOM 796 C C . ARG A 1 99 ? 8.903 -12.527 -13.751 1.00 98.06 99 ARG A C 1
ATOM 798 O O . ARG A 1 99 ? 9.650 -12.451 -12.770 1.00 98.06 99 ARG A O 1
ATOM 805 N N . PRO A 1 100 ? 8.531 -13.713 -14.271 1.00 97.94 100 PRO A N 1
ATOM 806 C CA . PRO A 1 100 ? 8.985 -14.989 -13.726 1.00 97.94 100 PRO A CA 1
ATOM 807 C C . PRO A 1 100 ? 10.513 -15.130 -13.738 1.00 97.94 100 PRO A C 1
ATOM 809 O O . PRO A 1 100 ? 11.184 -14.724 -14.689 1.00 97.94 100 PRO A O 1
ATOM 812 N N . GLY A 1 101 ? 11.062 -15.746 -12.688 1.00 97.31 101 GLY A N 1
ATOM 813 C CA . GLY A 1 101 ? 12.497 -16.032 -12.584 1.00 97.31 101 GLY A CA 1
ATOM 814 C C . GLY A 1 101 ? 13.379 -14.808 -12.317 1.00 97.31 101 GLY A C 1
ATOM 815 O O . GLY A 1 101 ? 14.574 -14.854 -12.600 1.00 97.31 101 GLY A O 1
ATOM 816 N N . HIS A 1 102 ? 12.811 -13.712 -11.802 1.00 97.88 102 HIS A N 1
ATOM 817 C CA . HIS A 1 102 ? 13.567 -12.522 -11.411 1.00 97.88 102 HIS A CA 1
ATOM 818 C C . HIS A 1 102 ? 13.638 -12.335 -9.888 1.00 97.88 102 HIS A C 1
ATOM 820 O O . HIS A 1 102 ? 12.941 -13.010 -9.130 1.00 97.88 102 HIS A O 1
ATOM 826 N N . TYR A 1 103 ? 14.496 -11.418 -9.440 1.00 97.44 103 TYR A N 1
ATOM 827 C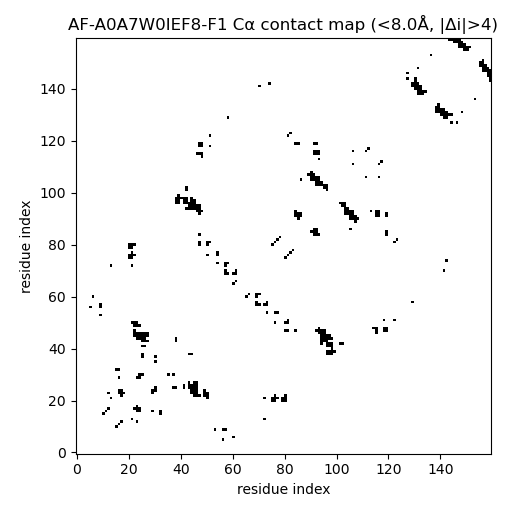 CA . TYR A 1 103 ? 14.733 -11.106 -8.029 1.00 97.44 103 TYR A CA 1
ATOM 828 C C . TYR A 1 103 ? 14.493 -9.619 -7.737 1.00 97.44 103 TYR A C 1
ATOM 830 O O . TYR A 1 103 ? 14.327 -8.812 -8.649 1.00 97.44 103 TYR A O 1
ATOM 838 N N . ARG A 1 104 ? 14.472 -9.256 -6.451 1.00 97.69 104 ARG A N 1
ATOM 839 C CA . ARG A 1 104 ? 14.331 -7.870 -5.984 1.00 97.69 104 ARG A CA 1
ATOM 840 C C . ARG A 1 104 ? 15.665 -7.352 -5.465 1.00 97.69 104 ARG A C 1
ATOM 842 O O . ARG A 1 104 ? 16.394 -8.088 -4.802 1.00 97.69 104 ARG A O 1
ATOM 849 N N . VAL A 1 105 ? 15.958 -6.085 -5.731 1.00 97.50 105 VAL A N 1
ATOM 850 C CA . VAL A 1 105 ? 17.104 -5.390 -5.134 1.00 97.50 105 VAL A CA 1
ATOM 851 C C . VAL A 1 105 ? 16.690 -4.822 -3.779 1.00 97.50 105 VAL A C 1
ATOM 853 O O . VAL A 1 105 ? 15.600 -4.269 -3.638 1.00 97.50 105 VAL A O 1
ATOM 856 N N . VAL A 1 106 ? 17.572 -4.968 -2.792 1.00 98.06 106 VAL A N 1
ATOM 857 C CA . VAL A 1 106 ? 17.372 -4.521 -1.410 1.00 98.06 106 VAL A CA 1
ATOM 858 C C . VAL A 1 106 ? 18.335 -3.371 -1.119 1.00 98.06 106 VAL A C 1
ATOM 860 O O . VAL A 1 106 ? 19.521 -3.460 -1.436 1.00 98.06 106 VAL A O 1
ATOM 863 N N . SER A 1 107 ? 17.824 -2.288 -0.538 1.00 98.31 107 SER A N 1
ATOM 864 C CA . SER A 1 107 ? 18.616 -1.110 -0.186 1.00 98.31 107 SER A CA 1
ATOM 865 C C . SER A 1 107 ? 19.593 -1.374 0.963 1.00 98.31 107 SER A C 1
ATOM 867 O O . SER A 1 107 ? 19.402 -2.288 1.768 1.00 98.31 107 SER A O 1
ATOM 869 N N . THR A 1 108 ? 20.618 -0.527 1.087 1.00 97.44 108 THR A N 1
ATOM 870 C CA . THR A 1 108 ? 21.462 -0.459 2.286 1.00 97.44 108 THR A CA 1
ATOM 871 C C . THR A 1 108 ? 21.346 0.913 2.959 1.00 97.44 108 THR A C 1
ATOM 873 O O . THR A 1 108 ? 21.138 1.912 2.264 1.00 97.44 108 THR A O 1
ATOM 876 N N . PRO A 1 109 ? 21.506 1.001 4.296 1.00 93.81 109 PRO A N 1
ATOM 877 C CA . PRO A 1 109 ? 21.232 2.236 5.040 1.00 93.81 109 PRO A CA 1
ATOM 878 C C . PRO A 1 109 ? 22.043 3.466 4.608 1.00 93.81 109 PRO A C 1
ATOM 880 O O . PRO A 1 109 ? 21.560 4.584 4.744 1.00 93.81 109 PRO A O 1
ATOM 883 N N . HIS A 1 110 ? 23.267 3.278 4.104 1.00 94.69 110 HIS A N 1
ATOM 884 C CA . HIS A 1 110 ? 24.203 4.380 3.842 1.00 94.69 110 HIS A CA 1
ATOM 885 C C . HIS A 1 110 ? 24.459 4.665 2.356 1.00 94.69 110 HIS A C 1
ATOM 887 O O . HIS A 1 110 ? 25.120 5.652 2.050 1.00 94.69 110 HIS A O 1
ATOM 893 N N . ASN A 1 111 ? 23.947 3.835 1.437 1.00 96.06 111 ASN A N 1
ATOM 894 C CA . ASN A 1 111 ? 24.259 3.955 0.004 1.00 96.06 111 ASN A CA 1
ATOM 895 C C . ASN A 1 111 ? 23.024 4.126 -0.894 1.00 96.06 111 ASN A C 1
ATOM 897 O O . ASN A 1 111 ? 23.172 4.311 -2.100 1.00 96.06 111 ASN A O 1
ATOM 901 N N . CYS A 1 112 ? 21.809 4.047 -0.346 1.00 96.50 112 CYS A N 1
ATOM 902 C CA . CYS A 1 112 ? 20.578 4.065 -1.132 1.00 96.50 112 CYS A CA 1
ATOM 903 C C . CYS A 1 112 ? 19.691 5.250 -0.734 1.00 96.50 112 CYS A C 1
ATOM 905 O O . CYS A 1 112 ? 19.094 5.253 0.338 1.00 96.50 112 CYS A O 1
ATOM 907 N N . PHE A 1 113 ? 19.567 6.228 -1.635 1.00 96.12 113 PHE A N 1
ATOM 908 C CA . PHE A 1 113 ? 18.821 7.480 -1.431 1.00 96.12 113 PHE A CA 1
ATOM 909 C C . PHE A 1 113 ? 17.593 7.560 -2.347 1.00 96.12 113 PHE A C 1
ATOM 911 O O . PHE A 1 113 ? 17.365 8.546 -3.041 1.00 96.12 113 PHE A O 1
ATOM 918 N N . TRP A 1 114 ? 16.837 6.468 -2.412 1.00 97.12 114 TRP A N 1
ATOM 919 C CA . TRP A 1 114 ? 15.684 6.332 -3.301 1.00 97.12 114 TRP A CA 1
ATOM 920 C C . TRP A 1 114 ? 14.399 6.833 -2.639 1.00 97.12 114 TRP A C 1
ATOM 922 O O . TRP A 1 114 ? 14.268 6.768 -1.416 1.00 97.12 114 TRP A O 1
ATOM 932 N N . CYS A 1 115 ? 13.398 7.213 -3.436 1.00 97.56 115 CYS A N 1
ATOM 933 C CA . CYS A 1 115 ? 12.045 7.489 -2.934 1.00 97.56 115 CYS A CA 1
ATOM 934 C C . CYS A 1 115 ? 11.501 6.319 -2.088 1.00 97.56 115 CYS A C 1
ATOM 936 O O . CYS A 1 115 ? 11.047 6.526 -0.963 1.00 97.56 115 CYS A O 1
ATOM 938 N N . CYS A 1 116 ? 11.663 5.079 -2.567 1.00 97.94 116 CYS A N 1
ATOM 939 C CA . CYS A 1 116 ? 11.214 3.871 -1.875 1.00 97.94 116 CYS A CA 1
ATOM 940 C C . CYS A 1 116 ? 11.947 3.614 -0.550 1.00 97.94 116 CYS A C 1
ATOM 942 O O . CYS A 1 116 ? 11.416 2.902 0.299 1.00 97.94 116 CYS A O 1
ATOM 944 N N . VAL A 1 117 ? 13.132 4.200 -0.332 1.00 98.00 117 VAL A N 1
ATOM 945 C CA . VAL A 1 117 ? 13.783 4.164 0.987 1.00 98.00 117 VAL A CA 1
ATOM 946 C C . VAL A 1 117 ? 13.036 5.074 1.957 1.00 98.00 117 VAL A C 1
ATOM 948 O O . VAL A 1 117 ? 12.669 4.623 3.037 1.00 98.00 117 VAL A O 1
ATOM 951 N N . GLY A 1 118 ? 12.736 6.314 1.559 1.00 97.50 118 GLY A N 1
ATOM 952 C CA . GLY A 1 118 ? 11.951 7.240 2.383 1.00 97.50 118 GLY A CA 1
ATOM 953 C C . GLY A 1 118 ? 10.582 6.664 2.744 1.00 97.50 118 GLY A C 1
ATOM 954 O O . GLY A 1 118 ? 10.244 6.536 3.917 1.00 97.50 118 GLY A O 1
ATOM 955 N N . THR A 1 119 ? 9.834 6.205 1.742 1.00 97.50 119 THR A N 1
ATOM 956 C CA . THR A 1 119 ? 8.534 5.564 1.961 1.00 97.50 119 THR A CA 1
ATOM 957 C C . THR A 1 119 ? 8.631 4.262 2.759 1.00 97.50 119 THR A C 1
ATOM 959 O O . THR A 1 119 ? 7.784 3.990 3.609 1.00 97.50 119 THR A O 1
ATOM 962 N N . GLY A 1 120 ? 9.661 3.449 2.522 1.00 97.38 120 GLY A N 1
ATOM 963 C CA . GLY A 1 120 ? 9.853 2.198 3.248 1.00 97.38 120 GLY A CA 1
ATOM 964 C C . GLY A 1 120 ? 10.121 2.399 4.743 1.00 97.38 120 GLY A C 1
ATOM 965 O O . GLY A 1 120 ? 9.664 1.588 5.543 1.00 97.38 120 GLY A O 1
ATOM 966 N N . LEU A 1 121 ? 10.764 3.502 5.146 1.00 97.06 121 LEU A N 1
ATOM 967 C CA . LEU A 1 121 ? 10.902 3.856 6.566 1.00 97.06 121 LEU A CA 1
ATOM 968 C C . LEU A 1 121 ? 9.542 4.112 7.231 1.00 97.06 121 LEU A C 1
ATOM 970 O O . LEU A 1 121 ? 9.335 3.724 8.378 1.00 97.06 121 LEU A O 1
ATOM 974 N N . GLU A 1 122 ? 8.599 4.721 6.512 1.00 98.25 122 GLU A N 1
ATOM 975 C CA . GLU A 1 122 ? 7.256 4.986 7.032 1.00 98.25 122 GLU A CA 1
ATOM 976 C C . GLU A 1 122 ? 6.371 3.736 7.056 1.00 98.25 122 GLU A C 1
ATOM 978 O O . GLU A 1 122 ? 5.613 3.536 8.003 1.00 98.25 122 GLU A O 1
ATOM 983 N N . ASN A 1 123 ? 6.456 2.894 6.021 1.00 97.44 123 ASN A N 1
ATOM 984 C CA . ASN A 1 123 ? 5.613 1.708 5.836 1.00 97.44 123 ASN A CA 1
ATOM 985 C C . ASN A 1 123 ? 5.524 0.831 7.088 1.00 97.44 123 ASN A C 1
ATOM 987 O O . ASN A 1 123 ? 4.436 0.445 7.513 1.00 97.44 123 ASN A O 1
ATOM 991 N N . HIS A 1 124 ? 6.675 0.522 7.679 1.00 96.81 124 HIS A N 1
ATOM 992 C CA . HIS A 1 124 ? 6.775 -0.478 8.741 1.00 96.81 124 HIS A CA 1
ATOM 993 C C . HIS A 1 124 ? 6.539 0.096 10.142 1.00 96.81 124 HIS A C 1
ATOM 995 O O . HIS A 1 124 ? 6.475 -0.659 11.107 1.00 96.81 124 HIS A O 1
ATOM 1001 N N . ALA A 1 125 ? 6.370 1.416 10.256 1.00 96.81 125 ALA A N 1
ATOM 1002 C CA . ALA A 1 125 ? 6.092 2.096 11.517 1.00 96.81 125 ALA A CA 1
ATOM 1003 C C . ALA A 1 125 ? 4.588 2.202 11.834 1.00 96.81 125 ALA A C 1
ATOM 1005 O O . ALA A 1 125 ? 4.224 2.665 12.913 1.00 96.81 125 ALA A O 1
ATOM 1006 N N . LYS A 1 126 ? 3.706 1.811 10.902 1.00 96.38 126 LYS A N 1
ATOM 1007 C CA . LYS A 1 126 ? 2.283 2.188 10.950 1.00 96.38 126 LYS A CA 1
ATOM 1008 C C . LYS A 1 126 ? 1.282 1.075 10.641 1.00 96.38 126 LYS A C 1
ATOM 1010 O O . LYS A 1 126 ? 0.134 1.372 10.339 1.00 96.38 126 LYS A O 1
ATOM 1015 N N . TYR A 1 127 ? 1.661 -0.199 10.761 1.00 97.62 127 TYR A N 1
ATOM 1016 C CA . TYR A 1 127 ? 0.731 -1.319 10.527 1.00 97.62 127 TYR A CA 1
ATOM 1017 C C . TYR A 1 127 ? -0.552 -1.256 11.374 1.00 97.62 127 TYR A C 1
ATOM 1019 O O . TYR A 1 127 ? -1.594 -1.730 10.939 1.00 97.62 127 TYR A O 1
ATOM 1027 N N . GLY A 1 128 ? -0.493 -0.633 12.556 1.00 97.06 128 GLY A N 1
ATOM 1028 C CA . GLY A 1 128 ? -1.644 -0.448 13.441 1.00 97.06 128 GLY A CA 1
ATOM 1029 C C . GLY A 1 128 ? -2.670 0.601 12.986 1.00 97.06 128 GLY A C 1
ATOM 1030 O O . GLY A 1 128 ? -3.746 0.662 13.570 1.00 97.06 128 GLY A O 1
ATOM 1031 N N . GLU A 1 129 ? -2.375 1.433 11.974 1.00 96.12 129 GLU A N 1
ATOM 1032 C CA . GLU A 1 129 ? -3.122 2.679 11.690 1.00 96.12 129 GLU A CA 1
ATOM 1033 C C . GLU A 1 129 ? -4.570 2.496 11.213 1.00 96.12 129 GLU A C 1
ATOM 1035 O O . GLU A 1 129 ? -5.321 3.477 11.142 1.00 96.12 129 GLU A O 1
ATOM 1040 N N . LEU A 1 130 ? -4.927 1.269 10.834 1.00 97.38 130 LEU A N 1
ATOM 1041 C CA . LEU A 1 130 ? -6.260 0.902 10.368 1.00 97.38 130 LEU A CA 1
ATOM 1042 C C . LEU A 1 130 ? -6.749 -0.427 10.951 1.00 97.38 130 LEU A C 1
ATOM 1044 O O . LEU A 1 130 ? -7.812 -0.878 10.557 1.00 97.38 130 LEU A O 1
ATOM 1048 N N . VAL A 1 131 ? -6.020 -1.050 11.887 1.00 98.31 131 VAL A N 1
ATOM 1049 C CA . VAL A 1 131 ? -6.451 -2.325 12.499 1.00 98.31 131 VAL A CA 1
ATOM 1050 C C . VAL A 1 131 ? -7.815 -2.170 13.169 1.00 98.31 131 VAL A C 1
ATOM 1052 O O . VAL A 1 131 ? -8.674 -3.040 13.032 1.00 98.31 131 VAL A O 1
ATOM 1055 N N . TYR A 1 132 ? -8.027 -1.020 13.808 1.00 97.62 132 TYR A N 1
ATOM 1056 C CA . TYR A 1 132 ? -9.279 -0.655 14.450 1.00 97.62 132 TYR A CA 1
ATOM 1057 C C . TYR A 1 132 ? -9.742 0.728 14.004 1.00 97.62 132 TYR A C 1
ATOM 1059 O O . TYR A 1 132 ? -8.924 1.621 13.772 1.00 97.62 132 TYR A O 1
ATOM 1067 N N . THR A 1 133 ? -11.056 0.922 13.962 1.00 96.44 133 THR A N 1
ATOM 1068 C CA . THR A 1 133 ? -11.701 2.241 13.899 1.00 96.44 133 THR A CA 1
ATOM 1069 C C . THR A 1 133 ? -12.790 2.334 14.959 1.00 96.44 133 THR A C 1
ATOM 1071 O O . THR A 1 133 ? -13.316 1.314 15.400 1.00 96.44 133 THR A O 1
ATOM 1074 N N . THR A 1 134 ? -13.120 3.551 15.388 1.00 93.81 134 THR A N 1
ATOM 1075 C CA . THR A 1 134 ? -14.188 3.796 16.362 1.00 93.81 134 THR A CA 1
ATOM 1076 C C . THR A 1 134 ? -15.186 4.809 15.815 1.00 93.81 134 THR A C 1
ATOM 1078 O O . THR A 1 134 ? -14.796 5.828 15.248 1.00 93.81 134 THR A O 1
ATOM 1081 N N . GLU A 1 135 ? -16.477 4.532 15.979 1.00 91.81 135 GLU A N 1
ATOM 1082 C CA . GLU A 1 135 ? -17.567 5.427 15.576 1.00 91.81 135 GLU A CA 1
ATOM 1083 C C . GLU A 1 135 ? -18.741 5.249 16.539 1.00 91.81 135 GLU A C 1
ATOM 1085 O O . GLU A 1 135 ? -19.091 4.130 16.893 1.00 91.81 135 GLU A O 1
ATOM 1090 N N . GLY A 1 136 ? -19.319 6.345 17.041 1.00 89.75 136 GLY A N 1
ATOM 1091 C CA . GLY A 1 136 ? -20.502 6.275 17.911 1.00 89.75 136 GLY A CA 1
ATOM 1092 C C . GLY A 1 136 ? -20.325 5.507 19.233 1.00 89.75 136 GLY A C 1
ATOM 1093 O O . GLY A 1 136 ? -21.318 5.157 19.860 1.00 89.75 136 GLY A O 1
ATOM 1094 N N . GLY A 1 137 ? -19.088 5.250 19.673 1.00 89.19 137 GLY A N 1
ATOM 1095 C CA . GLY A 1 137 ? -18.795 4.398 20.834 1.00 89.19 137 GLY A CA 1
ATOM 1096 C C . GLY A 1 137 ? -18.618 2.913 20.493 1.00 89.19 137 GLY A C 1
ATOM 1097 O O . GLY A 1 137 ? -18.258 2.137 21.372 1.00 89.19 137 GLY A O 1
ATOM 1098 N N . GLU A 1 138 ? -18.805 2.527 19.233 1.00 93.75 138 GLU A N 1
ATOM 1099 C CA . GLU A 1 138 ? -18.536 1.185 18.728 1.00 93.75 138 GLU A CA 1
ATOM 1100 C C . GLU A 1 138 ? -17.075 1.049 18.281 1.00 93.75 138 GLU A C 1
ATOM 1102 O O . GLU A 1 138 ? -16.422 2.026 17.896 1.00 93.75 138 GLU A O 1
ATOM 1107 N N . VAL A 1 139 ? -16.560 -0.181 18.333 1.00 95.69 139 VAL A N 1
ATOM 1108 C CA . VAL A 1 139 ? -15.224 -0.546 17.852 1.00 95.69 139 VAL A CA 1
ATOM 1109 C C . VAL A 1 139 ? -15.377 -1.485 16.665 1.00 95.69 139 VAL A C 1
ATOM 1111 O O . VAL A 1 139 ? -15.982 -2.549 16.779 1.00 95.69 139 VAL A O 1
ATOM 1114 N N . PHE A 1 140 ? -14.774 -1.114 15.543 1.00 96.06 140 PHE A N 1
ATOM 1115 C CA . PHE A 1 140 ? -14.719 -1.916 14.329 1.00 96.06 140 PHE A CA 1
ATOM 1116 C C . PHE A 1 140 ? -13.336 -2.549 14.215 1.00 96.06 140 PHE A C 1
ATOM 1118 O O . PHE A 1 140 ? -12.320 -1.857 14.307 1.00 96.06 140 PHE A O 1
ATOM 1125 N N . VAL A 1 141 ? -13.302 -3.866 14.022 1.00 97.25 141 VAL A N 1
ATOM 1126 C CA . VAL A 1 141 ? -12.076 -4.621 13.748 1.00 97.25 141 VAL A CA 1
ATOM 1127 C C . VAL A 1 141 ? -11.958 -4.781 12.237 1.00 97.25 141 VAL A C 1
ATOM 1129 O O . VAL A 1 141 ? -12.752 -5.497 11.634 1.00 97.25 141 VAL A O 1
ATOM 1132 N N . ASN A 1 142 ? -10.990 -4.097 11.627 1.00 97.88 142 ASN A N 1
ATOM 1133 C CA . ASN A 1 142 ? -10.865 -4.032 10.168 1.00 97.88 142 ASN A CA 1
ATOM 1134 C C . ASN A 1 142 ? -9.811 -4.996 9.616 1.00 97.88 142 ASN A C 1
ATOM 1136 O O . ASN A 1 142 ? -9.978 -5.512 8.516 1.00 97.88 142 ASN A O 1
ATOM 1140 N N . LEU A 1 143 ? -8.706 -5.195 10.344 1.00 97.94 143 LEU A N 1
ATOM 1141 C CA . LEU A 1 143 ? -7.592 -6.052 9.928 1.00 97.94 143 LEU A CA 1
ATOM 1142 C C . LEU A 1 143 ? -7.283 -7.076 11.018 1.00 97.94 143 LEU A C 1
ATOM 1144 O O . LEU A 1 143 ? -7.258 -6.734 12.201 1.00 97.94 143 LEU A O 1
ATOM 1148 N N . PHE A 1 144 ? -6.963 -8.301 10.607 1.00 96.88 144 PHE A N 1
ATOM 1149 C CA . PHE A 1 144 ? -6.621 -9.400 11.512 1.00 96.88 144 PHE A CA 1
ATOM 1150 C C . PHE A 1 144 ? -5.115 -9.448 11.804 1.00 96.88 144 PHE A C 1
ATOM 1152 O O . PHE A 1 144 ? -4.414 -10.394 11.445 1.00 96.88 144 PHE A O 1
ATOM 1159 N N . ILE A 1 145 ? -4.597 -8.373 12.404 1.00 96.69 145 ILE A N 1
ATOM 1160 C CA . ILE A 1 145 ? -3.189 -8.246 12.797 1.00 96.69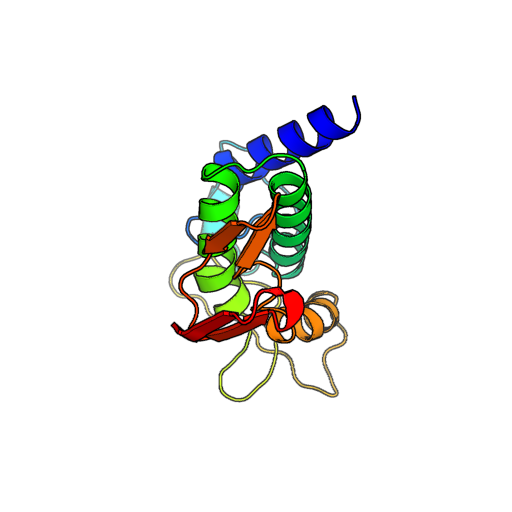 145 ILE A CA 1
ATOM 1161 C C . ILE A 1 145 ? -3.100 -8.349 14.317 1.00 96.69 145 ILE A C 1
ATOM 1163 O O . ILE A 1 145 ? -3.727 -7.553 15.021 1.00 96.69 145 ILE A O 1
ATOM 1167 N N . ALA A 1 146 ? -2.270 -9.281 14.799 1.00 97.94 146 ALA A N 1
ATOM 1168 C CA . ALA A 1 146 ? -2.036 -9.502 16.224 1.00 97.94 146 ALA A CA 1
ATOM 1169 C C . ALA A 1 146 ? -1.707 -8.179 16.932 1.00 97.94 146 ALA A C 1
ATOM 1171 O O . ALA A 1 146 ? -0.720 -7.510 16.602 1.00 97.94 146 ALA A O 1
ATOM 1172 N N . SER A 1 147 ? -2.580 -7.752 17.840 1.00 97.81 147 SER A N 1
ATOM 1173 C CA . SER A 1 147 ? -2.541 -6.399 18.394 1.00 97.81 147 SER A CA 1
ATOM 1174 C C . SER A 1 147 ? -3.405 -6.251 19.641 1.00 97.81 147 SER A C 1
ATOM 1176 O O . SER A 1 147 ? -4.353 -6.998 19.871 1.00 97.81 147 SER A O 1
ATOM 1178 N N . ARG A 1 148 ? -3.095 -5.218 20.431 1.00 97.94 148 ARG A N 1
ATOM 1179 C CA . ARG A 1 148 ? -3.848 -4.845 21.628 1.00 97.94 148 ARG A CA 1
ATOM 1180 C C . ARG A 1 148 ? -4.360 -3.414 21.513 1.00 97.94 148 ARG A C 1
ATOM 1182 O O . ARG A 1 148 ? -3.563 -2.482 21.412 1.00 97.94 148 ARG A O 1
ATOM 1189 N N . LEU A 1 149 ? -5.677 -3.246 21.575 1.00 97.56 149 LEU A N 1
ATOM 1190 C CA . LEU A 1 149 ? -6.349 -1.954 21.661 1.00 97.56 149 LEU A CA 1
ATOM 1191 C C . LEU A 1 149 ? -6.721 -1.658 23.118 1.00 97.56 149 LEU A C 1
ATOM 1193 O O . LEU A 1 149 ? -7.268 -2.510 23.815 1.00 97.56 149 LEU A O 1
ATOM 1197 N N . SER A 1 150 ? -6.444 -0.437 23.571 1.00 97.12 150 SER A N 1
ATOM 1198 C CA . SER A 1 150 ? -6.841 0.061 24.890 1.00 97.12 150 SER A CA 1
ATOM 1199 C C . SER A 1 150 ? -7.650 1.341 24.711 1.00 97.12 150 SER A C 1
ATOM 1201 O O . SER A 1 150 ? -7.110 2.320 24.203 1.00 97.12 150 SER A O 1
ATOM 1203 N N . LEU A 1 151 ? -8.906 1.333 25.164 1.00 95.94 151 LEU A N 1
ATOM 1204 C CA . LEU A 1 151 ? -9.829 2.476 25.173 1.00 95.94 151 LEU A CA 1
ATOM 1205 C C . LEU A 1 151 ? -10.251 2.758 26.628 1.00 95.94 151 LEU A C 1
ATOM 1207 O O . LEU A 1 151 ? -11.289 2.262 27.085 1.00 95.94 151 LEU A O 1
ATOM 1211 N N . PRO A 1 152 ? -9.420 3.480 27.409 1.00 95.12 152 PRO A N 1
ATOM 1212 C CA . PRO A 1 152 ? -9.660 3.707 28.835 1.00 95.12 152 PRO A CA 1
ATOM 1213 C C . PRO A 1 152 ? -11.003 4.380 29.134 1.00 95.12 152 PRO A C 1
ATOM 1215 O O . PRO A 1 152 ? -11.651 4.037 30.118 1.00 95.12 152 PRO A O 1
ATOM 1218 N N . GLU A 1 153 ? -11.438 5.295 28.270 1.00 93.31 153 GLU A N 1
ATOM 1219 C CA . GLU A 1 153 ? -12.710 6.016 28.358 1.00 93.31 153 GLU A CA 1
ATOM 1220 C C . GLU A 1 153 ? -13.944 5.113 28.229 1.00 93.31 153 GLU A C 1
ATOM 1222 O O . GLU A 1 153 ? -15.013 5.469 28.719 1.00 93.31 153 GLU A O 1
ATOM 1227 N N . GLN A 1 154 ? -13.793 3.934 27.619 1.00 93.69 154 GLN A N 1
ATOM 1228 C CA . GLN A 1 154 ? -14.834 2.906 27.527 1.00 93.69 154 GLN A CA 1
ATOM 1229 C C . GLN A 1 154 ? -14.612 1.752 28.517 1.00 93.69 154 GLN A C 1
ATOM 1231 O O . GLN A 1 154 ? -15.368 0.784 28.507 1.00 93.69 154 GLN A O 1
ATOM 1236 N N . HIS A 1 155 ? -13.566 1.819 29.351 1.00 95.75 155 HIS A N 1
ATOM 1237 C CA . HIS A 1 155 ? -13.098 0.700 30.176 1.00 95.75 155 HIS A CA 1
ATOM 1238 C C . HIS A 1 155 ? -12.879 -0.597 29.370 1.00 95.75 155 HIS A C 1
ATOM 1240 O O . HIS A 1 155 ? -13.109 -1.697 29.876 1.00 95.75 155 HIS A O 1
ATOM 1246 N N . LEU A 1 156 ? -12.418 -0.470 28.118 1.00 96.06 156 LEU A N 1
ATOM 1247 C CA . LEU A 1 156 ? -12.285 -1.581 27.177 1.00 96.06 156 LEU A CA 1
ATOM 1248 C C . LEU A 1 156 ? -10.817 -1.864 26.837 1.00 96.06 156 LEU A C 1
ATOM 1250 O O . LEU A 1 156 ? -10.039 -0.966 26.505 1.00 96.06 156 LEU A O 1
ATOM 1254 N N . VAL A 1 157 ? -10.463 -3.148 26.869 1.00 97.69 157 VAL A N 1
ATOM 1255 C CA . VAL A 1 157 ? -9.225 -3.689 26.303 1.00 97.69 157 VAL A CA 1
ATOM 1256 C C . VAL A 1 157 ? -9.604 -4.842 25.383 1.00 97.69 157 VAL A C 1
ATOM 1258 O O . VAL A 1 157 ? -10.319 -5.749 25.804 1.00 97.69 157 VAL A O 1
ATOM 1261 N N . LEU A 1 158 ? -9.118 -4.804 24.145 1.00 97.25 158 LEU A N 1
ATOM 1262 C CA . LEU A 1 158 ? -9.302 -5.860 23.152 1.00 97.25 158 LEU A CA 1
ATOM 1263 C C . LEU A 1 158 ? -7.929 -6.366 22.710 1.00 97.25 158 LEU A C 1
ATOM 1265 O O . LEU A 1 158 ? -7.024 -5.572 22.456 1.00 97.25 158 LEU A O 1
ATOM 1269 N N . GLU A 1 159 ? -7.781 -7.683 22.638 1.00 97.94 159 GLU A N 1
ATOM 1270 C CA . GLU A 1 159 ? -6.570 -8.363 22.183 1.00 97.94 159 GLU A CA 1
ATOM 1271 C C . GLU A 1 159 ? -6.962 -9.417 21.146 1.00 97.94 159 GLU A C 1
ATOM 1273 O O . GLU A 1 159 ? -7.931 -10.154 21.348 1.00 97.94 159 GLU A O 1
ATOM 1278 N N . GLN A 1 160 ? -6.236 -9.437 20.031 1.00 97.19 160 GLN A N 1
ATOM 1279 C CA . GLN A 1 160 ? -6.362 -10.411 18.947 1.00 97.19 160 GLN A CA 1
ATOM 1280 C C . GLN A 1 160 ? -4.984 -10.938 18.553 1.00 97.19 160 GLN A C 1
ATOM 1282 O O . GLN A 1 160 ? -4.005 -10.161 18.684 1.00 97.19 160 GLN A O 1
#

Sequence (160 aa):
GLRDAARFFWQTMTRHRTFCFGGNSVREHLHPRDDFTSALQSPEGPETCNTYNMLKLSRALFLQEPDAEVLDHYERATVNHILSSLHPKGGLVYFTPVRPGHYRVVSTPHNCFWCCVGTGLENHAKYGELVYTTEGGEVFVNLFIASRLSLPEQHLVLEQ

Organism: NCBI:txid2756131

Radius of gyration: 17.25 Å; Cα contacts (8 Å, |Δi|>4): 236; chains: 1; bounding box: 45×33×52 Å

Secondary structure (DSSP, 8-state):
-HHHHHHHHHHHHHHHSB-TTS-B-BTTB---TT--HHHHH-S---BHHHHHHHHHHHHHHHHHS--HHHHHHHHHHIIIIIGGGB-TTS-BBSB---STT----B--TTT---HHHHHHHHHTT-GGGGTEEEETTEEEE------EEEEGGGTEEEE-

Mean predicted aligned error: 2.73 Å

Foldseek 3Di:
DVLVVLVVVLCCCQVQAADQQLFGDFPNDGDDSPDCVSLQPGLAHGFLVRRLVSLVSLVVNCVVPNDLVSLVSNQSNLVRPLVVQADPVGFGWTGDGPHPPHDTDGDDPPPDDDPRVVSNVVSVVCPPVVCWDDDPNDIDGRDPDFDWDDDVVNVDIDGD

InterPro domains:
  IPR012878 Non-reducing end beta-L-arabinofuranosidase-like, GH127 catalytic domain [PF07944] (3-129)

Solvent-accessible surface area (backbone atoms only — not comparable to full-atom values): 9184 Å² total; per-residue (Å²): 106,75,67,55,52,53,51,50,51,49,51,53,39,64,75,52,50,38,49,93,41,42,30,33,39,35,73,82,35,83,64,61,78,90,49,63,64,63,34,54,71,29,71,43,8,21,32,45,49,56,32,55,52,50,42,53,50,34,51,57,48,33,76,75,51,81,43,69,71,44,48,56,50,41,52,41,21,42,65,51,36,54,58,63,29,48,44,96,89,60,36,30,29,43,34,51,43,66,18,81,95,68,77,67,62,68,39,48,96,90,80,49,91,47,70,27,45,62,48,46,64,53,57,78,76,47,76,67,78,58,29,54,50,76,58,99,88,44,79,44,82,70,47,100,60,81,44,75,51,78,41,74,94,74,77,42,74,49,75,88

pLDDT: mean 97.23, std 1.73, range [89.19, 98.88]

Nearest PDB structures (foldseek):
  8qf8-assembly1_A  TM=9.746E-01  e=3.037E-15  Bacteroides thetaiotaomicron
  8qf8-assembly1_B  TM=9.750E-01  e=3.422E-15  Bacteroides thetaiotaomicron
  5opj-assembly1_A  TM=9.679E-01  e=9.436E-15  Bacteroides thetaiotaomicron
  5agd-assembly1_A  TM=7.300E-01  e=4.816E-01  Niallia circulans
  4boj-assembly1_A  TM=7.769E-01  e=7.312E-01  Niallia circulans